Protein AF-A0A1Y4FPP7-F1 (afdb_monomer_lite)

Secondary structure (DSSP, 8-state):
----EEEEEEEEEES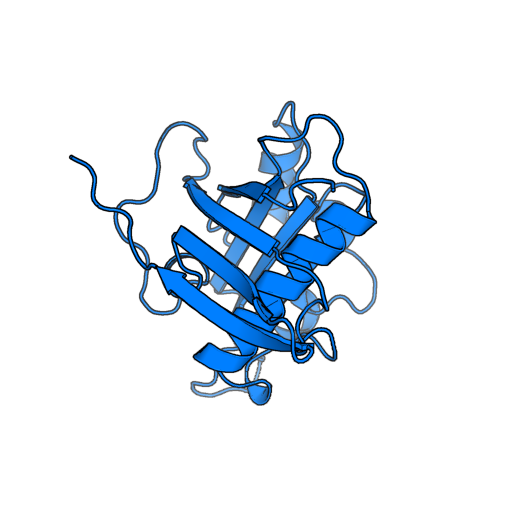SHHHHHHHHHH-SS---EEEEEEE-TT-SS-EEEEEEE-SS-HHHHHTSTT-THHHHGGGEEEEEEEEE-S-SS--HHHHHHHHHHHHHHHHHHH-GGGBS-SS--SPPSS-EEEEEEEE-TTSS-B-S---TTSHHHHS-SEEEEEE-TTS-EEEEEE-SPPP-

pLDDT: mean 92.67, std 7.17, range [46.66, 98.62]

Foldseek 3Di:
DDAQAFEKEKEDFDQDLVSVVVLQVPDPDAFFKKKWKWDFPPDPPQIAMEIDTDPHHVSVVCPDDPDCCVRGVVTTDGMMTIDRDVDPRDDPVSSLLVSLLLLLLCCVQPNPVRYPDPDSVDHDLAKHKYAYWADYSVNPDGDPDDPCRDSLQSQARMWIWDQDPVRDTDIDGDHDDDDD

Radius of gyration: 15.6 Å; chains: 1; bounding box: 44×32×44 Å

Structure (mmCIF, N/CA/C/O backbone):
data_AF-A0A1Y4FPP7-F1
#
_entry.id   AF-A0A1Y4FPP7-F1
#
loop_
_atom_site.group_PDB
_atom_site.id
_atom_site.type_symbol
_atom_site.label_atom_id
_atom_site.label_alt_id
_atom_site.label_comp_id
_atom_site.label_asym_id
_atom_site.label_entity_id
_atom_site.label_seq_id
_atom_site.pdbx_PDB_ins_code
_atom_site.Cartn_x
_atom_site.Cartn_y
_atom_site.Cartn_z
_atom_site.occupancy
_atom_site.B_iso_or_equiv
_atom_site.auth_seq_id
_atom_site.auth_comp_id
_atom_site.auth_asym_id
_atom_site.auth_atom_id
_atom_site.pdbx_PDB_model_num
ATOM 1 N N . MET A 1 1 ? -20.953 14.054 11.550 1.00 46.66 1 MET A N 1
ATOM 2 C CA . MET A 1 1 ? -19.837 13.135 11.839 1.00 46.66 1 MET A CA 1
ATOM 3 C C . MET A 1 1 ? -19.364 12.691 10.475 1.00 46.66 1 MET A C 1
ATOM 5 O O . MET A 1 1 ? -20.181 12.137 9.754 1.00 46.66 1 MET A O 1
ATOM 9 N N . ASP A 1 2 ? -18.162 13.080 10.058 1.00 57.47 2 ASP A N 1
ATOM 10 C CA . ASP A 1 2 ? -17.688 12.716 8.721 1.00 57.47 2 ASP A CA 1
ATOM 11 C C . ASP A 1 2 ? -17.511 11.196 8.665 1.00 57.47 2 ASP A C 1
ATOM 13 O O . ASP A 1 2 ? -16.891 10.598 9.546 1.00 57.47 2 ASP A O 1
ATOM 17 N N . GLU A 1 3 ? -18.113 10.558 7.666 1.00 70.88 3 GLU A N 1
ATOM 18 C CA . GLU A 1 3 ? -17.982 9.121 7.467 1.00 70.88 3 GLU A CA 1
ATOM 19 C C . GLU A 1 3 ? -16.577 8.823 6.924 1.00 70.88 3 GLU A C 1
ATOM 21 O O . GLU A 1 3 ? -16.249 9.131 5.778 1.00 70.88 3 GLU A O 1
ATOM 26 N N . ASN A 1 4 ? -15.723 8.224 7.758 1.00 92.44 4 ASN A N 1
ATOM 27 C CA . ASN A 1 4 ? -14.367 7.795 7.400 1.00 92.44 4 ASN A CA 1
ATOM 28 C C . ASN A 1 4 ? -14.400 6.497 6.571 1.00 92.44 4 ASN A C 1
ATOM 30 O O . ASN A 1 4 ? -13.882 5.461 6.993 1.00 92.44 4 ASN A O 1
ATOM 34 N N . VAL A 1 5 ? -15.050 6.546 5.409 1.00 96.25 5 VAL A N 1
ATOM 35 C CA . VAL A 1 5 ? -15.160 5.430 4.464 1.00 96.25 5 VAL A CA 1
ATOM 36 C C . VAL A 1 5 ? -14.307 5.735 3.238 1.00 96.25 5 VAL A C 1
ATOM 38 O O . VAL A 1 5 ? -14.510 6.739 2.554 1.00 96.25 5 VAL A O 1
ATOM 41 N N . PHE A 1 6 ? -13.352 4.861 2.932 1.00 97.62 6 PHE A N 1
ATOM 42 C CA . PHE A 1 6 ? -12.359 5.072 1.882 1.00 97.62 6 PHE A CA 1
ATOM 43 C C . PHE A 1 6 ? -12.339 3.900 0.906 1.00 97.62 6 PHE A C 1
ATOM 45 O O . PHE A 1 6 ? -12.106 2.764 1.301 1.00 97.62 6 PHE A O 1
ATOM 52 N N . LEU A 1 7 ? -12.530 4.184 -0.383 1.00 98.00 7 LEU A N 1
ATOM 53 C CA . LEU A 1 7 ? -12.344 3.221 -1.467 1.00 98.00 7 LEU A CA 1
ATOM 54 C C . LEU A 1 7 ? -10.961 3.419 -2.081 1.00 98.00 7 LEU A C 1
ATOM 56 O O . LEU A 1 7 ? -10.736 4.394 -2.808 1.00 98.00 7 LEU A O 1
ATOM 60 N N . VAL A 1 8 ? -10.045 2.497 -1.821 1.00 98.44 8 VAL A N 1
ATOM 61 C CA . VAL A 1 8 ? -8.677 2.531 -2.332 1.00 98.44 8 VAL A CA 1
ATOM 62 C C . VAL A 1 8 ? -8.556 1.613 -3.539 1.00 98.44 8 VAL A C 1
ATOM 64 O O . VAL A 1 8 ? -8.730 0.402 -3.431 1.00 98.44 8 VAL A O 1
ATOM 67 N N . LYS A 1 9 ? -8.215 2.186 -4.695 1.00 98.00 9 LYS A N 1
ATOM 68 C CA . LYS A 1 9 ? -7.824 1.412 -5.878 1.00 98.00 9 LYS A CA 1
ATOM 69 C C . LYS A 1 9 ? -6.310 1.282 -5.893 1.00 98.00 9 LYS A C 1
ATOM 71 O O . LYS A 1 9 ? -5.619 2.295 -6.027 1.00 98.00 9 LYS A O 1
ATOM 76 N N . TRP A 1 10 ? -5.828 0.058 -5.737 1.00 98.38 10 TRP A N 1
ATOM 77 C CA . TRP A 1 10 ? -4.424 -0.324 -5.798 1.00 98.38 10 TRP A CA 1
ATOM 78 C C . TRP A 1 10 ? -4.069 -0.809 -7.194 1.00 98.38 10 TRP A C 1
ATOM 80 O O . TRP A 1 10 ? -4.804 -1.605 -7.762 1.00 98.38 10 TRP A O 1
ATOM 90 N N . TYR A 1 11 ? -2.921 -0.390 -7.709 1.00 98.31 11 TYR A N 1
ATOM 91 C CA . TYR A 1 11 ? -2.387 -0.801 -9.004 1.00 98.31 11 TYR A CA 1
ATOM 92 C C . TYR A 1 11 ? -1.025 -1.453 -8.800 1.00 98.31 11 TYR A C 1
ATOM 94 O O . TYR A 1 11 ? -0.215 -0.963 -8.011 1.00 98.31 11 TYR A O 1
ATOM 102 N N . GLY A 1 12 ? -0.785 -2.567 -9.485 1.00 97.12 12 GLY A N 1
ATOM 103 C CA . GLY A 1 12 ? 0.473 -3.305 -9.420 1.00 97.12 12 GLY A CA 1
ATOM 104 C C . GLY A 1 12 ? 0.284 -4.808 -9.665 1.00 97.12 12 GLY A C 1
ATOM 105 O O . GLY A 1 12 ? -0.765 -5.224 -10.169 1.00 97.12 12 GLY A O 1
ATOM 106 N N . PRO A 1 13 ? 1.269 -5.642 -9.293 1.00 97.31 13 PRO A N 1
ATOM 107 C CA . PRO A 1 13 ? 2.570 -5.231 -8.771 1.00 97.31 13 PRO A CA 1
ATOM 108 C C . PRO A 1 13 ? 3.454 -4.622 -9.868 1.00 97.31 13 PRO A C 1
ATOM 110 O O . PRO A 1 13 ? 3.524 -5.165 -10.965 1.00 97.31 13 PRO A O 1
ATOM 113 N N . PHE A 1 14 ? 4.174 -3.550 -9.547 1.00 97.62 14 PHE A N 1
ATOM 114 C CA . PHE A 1 14 ? 5.348 -3.115 -10.306 1.00 97.62 14 PHE A CA 1
ATOM 115 C C . PHE A 1 14 ? 6.594 -3.785 -9.731 1.00 97.62 14 PHE A C 1
ATOM 117 O O . PHE A 1 14 ? 6.704 -3.990 -8.517 1.00 97.62 14 PHE A O 1
ATOM 124 N N . THR A 1 15 ? 7.544 -4.105 -10.598 1.00 94.50 15 THR A N 1
ATOM 125 C CA . THR A 1 15 ? 8.799 -4.777 -10.229 1.00 94.50 15 THR A CA 1
ATOM 126 C C . THR A 1 15 ? 9.934 -3.793 -9.964 1.00 94.50 15 THR A C 1
ATOM 128 O O . THR A 1 15 ? 10.894 -4.121 -9.268 1.00 94.50 15 THR A O 1
ATOM 131 N N . THR A 1 16 ? 9.824 -2.564 -10.477 1.00 95.69 16 THR A N 1
ATOM 132 C CA . THR A 1 16 ? 10.815 -1.500 -10.279 1.00 95.69 16 THR A CA 1
ATOM 133 C C . THR A 1 16 ? 10.145 -0.146 -10.051 1.00 95.69 16 THR A C 1
ATOM 135 O O . THR A 1 16 ? 9.038 0.104 -10.523 1.00 95.69 16 THR A O 1
ATOM 138 N N . SER A 1 17 ? 10.842 0.769 -9.371 1.00 95.62 17 SER A N 1
ATOM 139 C CA . SER A 1 17 ? 10.381 2.159 -9.228 1.00 95.62 17 SER A CA 1
ATOM 140 C C . SER A 1 17 ? 10.327 2.910 -10.559 1.00 95.62 17 SER A C 1
ATOM 142 O O . SER A 1 17 ? 9.604 3.888 -10.676 1.00 95.62 17 SER A O 1
ATOM 144 N N . GLU A 1 18 ? 11.094 2.480 -11.565 1.00 96.81 18 GLU A N 1
ATOM 145 C CA . GLU A 1 18 ? 11.061 3.100 -12.891 1.00 96.81 18 GLU A CA 1
ATOM 146 C C . GLU A 1 18 ? 9.791 2.719 -13.658 1.00 96.81 18 GLU A C 1
ATOM 148 O O . GLU A 1 18 ? 9.166 3.580 -14.272 1.00 96.81 18 GLU A O 1
ATOM 153 N N . GLU A 1 19 ? 9.372 1.456 -13.567 1.00 97.50 19 GLU A N 1
ATOM 154 C CA . GLU A 1 19 ? 8.106 0.973 -14.127 1.00 97.50 19 GLU A CA 1
ATOM 155 C C . GLU A 1 19 ? 6.912 1.719 -13.511 1.00 97.50 19 GLU A C 1
ATOM 157 O O . GLU A 1 19 ? 6.075 2.261 -14.232 1.00 97.50 19 GLU A O 1
ATOM 162 N N . GLU A 1 20 ? 6.891 1.833 -12.179 1.00 97.69 20 GLU A N 1
ATOM 163 C CA . GLU A 1 20 ? 5.881 2.607 -11.449 1.00 97.69 20 GLU A CA 1
ATOM 164 C C . GLU A 1 20 ? 5.895 4.090 -11.849 1.00 97.69 20 GLU A C 1
ATOM 166 O O . GLU A 1 20 ? 4.839 4.663 -12.116 1.00 97.69 20 GLU A O 1
ATOM 171 N N . ARG A 1 21 ? 7.078 4.705 -11.982 1.00 97.94 21 ARG A N 1
ATOM 172 C CA . ARG A 1 21 ? 7.226 6.104 -12.407 1.00 97.94 21 ARG A CA 1
ATOM 173 C C . ARG A 1 21 ? 6.638 6.366 -13.787 1.00 97.94 21 ARG A C 1
ATOM 175 O O . ARG A 1 21 ? 5.998 7.402 -13.980 1.00 97.94 21 ARG A O 1
ATOM 182 N N . LEU A 1 22 ? 6.941 5.508 -14.760 1.00 98.00 22 LEU A N 1
ATOM 183 C CA . LEU A 1 22 ? 6.436 5.650 -16.125 1.00 98.00 22 LEU A CA 1
ATOM 184 C C . LEU A 1 22 ? 4.914 5.524 -16.127 1.00 98.00 22 LEU A C 1
ATOM 186 O O . LEU A 1 22 ? 4.240 6.410 -16.646 1.00 98.00 22 LEU A O 1
ATOM 190 N N . TRP A 1 23 ? 4.390 4.512 -15.436 1.00 97.94 23 TRP A N 1
ATOM 191 C CA . TRP A 1 23 ? 2.956 4.291 -15.317 1.00 97.94 23 TRP A CA 1
ATOM 192 C C . TRP A 1 23 ? 2.228 5.451 -14.622 1.00 97.94 23 TRP A C 1
ATOM 194 O O . TRP A 1 23 ? 1.255 5.963 -15.170 1.00 97.94 23 TRP A O 1
ATOM 204 N N . GLU A 1 24 ? 2.696 5.923 -13.455 1.00 97.38 24 GLU A N 1
ATOM 205 C CA . GLU A 1 24 ? 2.015 6.984 -12.689 1.00 97.38 24 GLU A CA 1
ATOM 206 C C . GLU A 1 24 ? 1.968 8.306 -13.477 1.00 97.38 24 GLU A C 1
ATOM 208 O O . GLU A 1 24 ? 1.021 9.080 -13.344 1.00 97.38 24 GLU A O 1
ATOM 213 N N . LYS A 1 25 ? 2.966 8.571 -14.330 1.00 96.69 25 LYS A N 1
ATOM 214 C CA . LYS A 1 25 ? 3.005 9.765 -15.192 1.00 96.69 25 LYS A CA 1
ATOM 215 C C . LYS A 1 25 ? 1.963 9.763 -16.306 1.00 96.69 25 LYS A C 1
ATOM 217 O O . LYS A 1 25 ? 1.595 10.844 -16.761 1.00 96.69 25 LYS A O 1
ATOM 222 N N . GLU A 1 26 ? 1.526 8.591 -16.747 1.00 96.62 26 GLU A N 1
ATOM 223 C CA . GLU A 1 26 ? 0.499 8.441 -17.782 1.00 96.62 26 GLU A CA 1
ATOM 224 C C . GLU A 1 26 ? -0.919 8.570 -17.208 1.00 96.62 26 GLU A C 1
ATOM 226 O O . GLU A 1 26 ? -1.879 8.765 -17.953 1.00 96.62 26 GLU A O 1
ATOM 231 N N . GLN A 1 27 ? -1.065 8.513 -15.881 1.00 95.38 27 GLN A N 1
ATOM 232 C CA . GLN A 1 27 ? -2.371 8.560 -15.240 1.00 95.38 27 GLN A CA 1
ATOM 233 C C . GLN A 1 27 ? -2.910 9.988 -15.127 1.00 95.38 27 GLN A C 1
ATOM 235 O O . GLN A 1 27 ? -2.223 10.927 -14.726 1.00 95.38 27 GLN A O 1
ATOM 240 N N . SER A 1 28 ? -4.213 10.140 -15.366 1.00 93.44 28 SER A N 1
ATOM 241 C CA . SER A 1 28 ? -4.944 11.394 -15.128 1.00 93.44 28 SER A CA 1
ATOM 242 C C . SER A 1 28 ? -5.321 11.607 -13.655 1.00 93.44 28 SER A C 1
ATOM 244 O O . SER A 1 28 ? -6.062 12.532 -13.318 1.00 93.44 28 SER A O 1
ATOM 246 N N . PHE A 1 29 ? -4.878 10.715 -12.772 1.00 93.31 29 PHE A N 1
ATOM 247 C CA . PHE A 1 29 ? -5.165 10.719 -11.346 1.00 93.31 29 PHE A CA 1
ATOM 248 C C . PHE A 1 29 ? -3.873 10.588 -10.549 1.00 93.31 29 PHE A C 1
ATOM 250 O O . PHE A 1 29 ? -2.827 10.211 -11.064 1.00 93.31 29 PHE A O 1
ATOM 257 N N . LYS A 1 30 ? -3.960 10.891 -9.257 1.00 93.19 30 LYS A N 1
ATOM 258 C CA . LYS A 1 30 ? -2.818 10.861 -8.352 1.00 93.19 30 LYS A CA 1
ATOM 259 C C . LYS A 1 30 ? -2.925 9.690 -7.390 1.00 93.19 30 LYS A C 1
ATOM 261 O O . LYS A 1 30 ? -3.971 9.509 -6.765 1.00 93.19 30 LYS A O 1
ATOM 266 N N . CYS A 1 31 ? -1.829 8.960 -7.231 1.00 97.50 31 CYS A N 1
ATOM 267 C CA . CYS A 1 31 ? -1.681 7.997 -6.152 1.00 97.50 31 CYS A CA 1
ATOM 268 C C . CYS A 1 31 ? -1.131 8.697 -4.905 1.00 97.50 31 CYS A C 1
ATOM 270 O O . CYS A 1 31 ? -0.332 9.632 -4.984 1.00 97.50 31 CYS A O 1
ATOM 272 N N . SER A 1 32 ? -1.601 8.266 -3.744 1.00 97.62 32 SER A N 1
ATOM 273 C CA . SER A 1 32 ? -1.263 8.857 -2.444 1.00 97.62 32 SER A CA 1
ATOM 274 C C . SER A 1 32 ? -0.851 7.818 -1.409 1.00 97.62 32 SER A C 1
ATOM 276 O O . SER A 1 32 ? -0.463 8.182 -0.305 1.00 97.62 32 SER A O 1
ATOM 278 N N . LEU A 1 33 ? -0.925 6.538 -1.765 1.00 98.50 33 LEU A N 1
ATOM 279 C CA . LEU A 1 33 ? -0.551 5.402 -0.936 1.00 98.50 33 LEU A CA 1
ATOM 280 C C . LEU A 1 33 ? 0.359 4.480 -1.744 1.00 98.50 33 LEU A C 1
ATOM 282 O O . LEU A 1 33 ? 0.282 4.457 -2.974 1.00 98.50 33 LEU A O 1
ATOM 286 N N . TYR A 1 34 ? 1.202 3.711 -1.071 1.00 98.62 34 TYR A N 1
ATOM 287 C CA . TYR A 1 34 ? 1.981 2.655 -1.705 1.00 98.62 34 TYR A CA 1
ATOM 288 C C . TYR A 1 34 ? 2.299 1.533 -0.726 1.00 98.62 34 TYR A C 1
ATOM 290 O O . TYR A 1 34 ? 2.467 1.763 0.470 1.00 98.62 34 TYR A O 1
ATOM 298 N N . LEU A 1 35 ? 2.396 0.321 -1.262 1.00 98.56 35 LEU A N 1
ATOM 299 C CA . LEU A 1 35 ? 2.838 -0.866 -0.547 1.00 98.56 35 LEU A CA 1
ATOM 300 C C . LEU A 1 35 ? 4.123 -1.369 -1.187 1.00 98.56 35 LEU A C 1
ATOM 302 O O . LEU A 1 35 ? 4.202 -1.482 -2.410 1.00 98.56 35 LEU A O 1
ATOM 306 N N . LEU A 1 36 ? 5.112 -1.695 -0.366 1.00 98.38 36 LEU A N 1
ATOM 307 C CA . LEU A 1 36 ? 6.340 -2.347 -0.795 1.00 98.38 36 LEU A CA 1
ATOM 308 C C . LEU A 1 36 ? 6.433 -3.723 -0.157 1.00 98.38 36 LEU A C 1
ATOM 310 O O . LEU A 1 36 ? 6.068 -3.905 1.003 1.00 98.38 36 LEU A O 1
ATOM 314 N N . HIS A 1 37 ? 6.990 -4.668 -0.900 1.00 97.75 37 HIS A N 1
ATOM 315 C CA . HIS A 1 37 ? 7.310 -5.998 -0.405 1.00 97.75 37 HIS A CA 1
ATOM 316 C C . HIS A 1 37 ? 8.609 -6.489 -1.020 1.00 97.75 37 HIS A C 1
ATOM 318 O O . HIS A 1 37 ? 8.859 -6.329 -2.217 1.00 97.75 37 HIS A O 1
ATOM 324 N N . GLY A 1 38 ? 9.441 -7.107 -0.195 1.00 97.31 38 GLY A N 1
ATOM 325 C CA . GLY A 1 38 ? 10.704 -7.676 -0.630 1.00 97.31 38 GLY A CA 1
ATOM 326 C C . GLY A 1 38 ? 11.436 -8.357 0.510 1.00 97.31 38 GLY A C 1
ATOM 327 O O . GLY A 1 38 ? 10.841 -8.796 1.495 1.00 97.31 38 GLY A O 1
ATOM 328 N N . LYS A 1 39 ? 12.757 -8.446 0.378 1.00 97.12 39 LYS A N 1
ATOM 329 C CA . LYS A 1 39 ? 13.644 -9.004 1.402 1.00 97.12 39 LYS A CA 1
ATOM 330 C C . LYS A 1 39 ? 14.78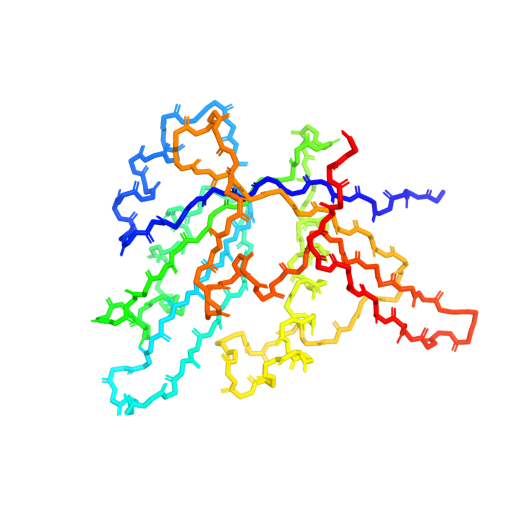8 -8.047 1.675 1.00 97.12 39 LYS A C 1
ATOM 332 O O . LYS A 1 39 ? 15.311 -7.411 0.764 1.00 97.12 39 LYS A O 1
ATOM 337 N N . LEU A 1 40 ? 15.248 -8.016 2.921 1.00 94.81 40 LEU A N 1
ATOM 338 C CA . LEU A 1 40 ? 16.524 -7.375 3.222 1.00 94.81 40 LEU A CA 1
ATOM 339 C C . LEU A 1 40 ? 17.652 -8.115 2.489 1.00 94.81 40 LEU A C 1
ATOM 341 O O . LEU A 1 40 ? 17.604 -9.342 2.325 1.00 94.81 40 LEU A O 1
ATOM 345 N N . LYS A 1 41 ? 18.688 -7.374 2.079 1.00 87.94 41 LYS A N 1
ATOM 346 C CA . LYS A 1 41 ? 19.828 -7.881 1.293 1.00 87.94 41 LYS A CA 1
ATOM 347 C C . LYS A 1 41 ? 20.374 -9.224 1.794 1.00 87.94 41 LYS A C 1
ATOM 349 O O . LYS A 1 41 ? 20.561 -10.142 1.005 1.00 87.94 41 LYS A O 1
ATOM 354 N N . TYR A 1 42 ? 20.545 -9.362 3.108 1.00 89.00 42 TYR A N 1
ATOM 355 C CA . TYR A 1 42 ? 21.156 -10.542 3.733 1.00 89.00 42 TYR A CA 1
ATOM 356 C C . TYR A 1 42 ? 20.157 -11.524 4.369 1.00 89.00 42 TYR A C 1
ATOM 358 O O . TYR A 1 42 ? 20.564 -12.514 4.976 1.00 89.00 42 TYR A O 1
ATOM 366 N N . ALA A 1 43 ? 18.847 -11.285 4.259 1.00 90.25 43 ALA A N 1
ATOM 367 C CA . ALA A 1 43 ? 17.850 -12.181 4.842 1.00 90.25 43 ALA A CA 1
ATOM 368 C C . ALA A 1 43 ? 17.780 -13.509 4.068 1.00 90.25 43 ALA A C 1
ATOM 370 O O . ALA A 1 43 ? 17.675 -13.511 2.847 1.00 90.25 43 ALA A O 1
ATOM 371 N N . LYS A 1 44 ? 17.767 -14.666 4.735 1.00 88.00 44 LYS A N 1
ATOM 372 C CA . LYS A 1 44 ? 17.580 -15.945 4.019 1.00 88.00 44 LYS A CA 1
ATOM 373 C C . LYS A 1 44 ? 16.159 -16.052 3.455 1.00 88.00 44 LYS A C 1
ATOM 375 O O . LYS A 1 44 ? 15.958 -16.047 2.241 1.00 88.00 44 LYS A O 1
ATOM 380 N N . SER A 1 45 ? 15.177 -16.075 4.350 1.00 89.12 45 SER A N 1
ATOM 381 C CA . SER A 1 45 ? 13.757 -16.230 4.020 1.00 89.12 45 SER A CA 1
ATOM 382 C C . SER A 1 45 ? 12.892 -15.044 4.438 1.00 89.12 45 SER A C 1
ATOM 384 O O . SER A 1 45 ? 11.848 -14.858 3.824 1.00 89.12 45 SER A O 1
ATOM 386 N N . ARG A 1 46 ? 13.317 -14.246 5.433 1.00 93.56 46 ARG A N 1
ATOM 387 C CA . ARG A 1 46 ? 12.496 -13.172 6.010 1.00 93.56 46 ARG A CA 1
ATOM 388 C C . ARG A 1 46 ? 12.095 -12.146 4.954 1.00 93.56 46 ARG A C 1
ATOM 390 O O . ARG A 1 46 ? 12.959 -11.499 4.357 1.00 93.56 46 ARG A O 1
ATOM 397 N N . GLU A 1 47 ? 10.791 -12.009 4.775 1.00 96.38 47 GLU A N 1
ATOM 398 C CA . GLU A 1 47 ? 10.169 -10.984 3.948 1.00 96.38 47 GLU A CA 1
ATOM 399 C C . GLU A 1 47 ? 9.796 -9.788 4.807 1.00 96.38 47 GLU A C 1
ATOM 401 O O . GLU A 1 47 ? 9.544 -9.926 6.003 1.00 96.38 47 GLU A O 1
ATOM 406 N N . VAL A 1 48 ? 9.820 -8.615 4.193 1.00 97.56 48 VAL A N 1
ATOM 407 C CA . VAL A 1 48 ? 9.478 -7.362 4.850 1.00 97.56 48 VAL A CA 1
ATOM 408 C C . VAL A 1 48 ? 8.524 -6.564 3.978 1.00 97.56 48 VAL A C 1
ATOM 410 O O . VAL A 1 48 ? 8.570 -6.649 2.744 1.00 97.56 48 VAL A O 1
ATOM 413 N N . TYR A 1 49 ? 7.676 -5.791 4.642 1.00 98.25 49 TYR A N 1
ATOM 414 C CA . TYR A 1 49 ? 6.593 -5.039 4.030 1.00 98.25 49 TYR A CA 1
ATOM 415 C C . TYR A 1 49 ? 6.643 -3.586 4.484 1.00 98.25 49 TYR A C 1
ATOM 417 O O . TYR A 1 49 ? 7.159 -3.271 5.553 1.00 98.25 49 TYR A O 1
ATOM 425 N N . TYR A 1 50 ? 6.113 -2.687 3.669 1.00 98.00 50 TYR A N 1
ATOM 426 C CA . TYR A 1 50 ? 6.001 -1.278 4.016 1.00 98.00 50 TYR A CA 1
ATOM 427 C C . TYR A 1 50 ? 4.714 -0.719 3.441 1.00 98.00 50 TYR A C 1
ATOM 429 O O . TYR A 1 50 ? 4.445 -0.934 2.262 1.00 98.00 50 TYR A O 1
ATOM 437 N N . CYS A 1 51 ? 3.955 0.013 4.243 1.00 98.12 51 CYS A N 1
ATOM 438 C CA . CYS A 1 51 ? 2.851 0.836 3.770 1.00 98.12 51 CYS A CA 1
ATOM 439 C C . CYS A 1 51 ? 3.244 2.296 3.969 1.00 98.12 51 CYS A C 1
ATOM 441 O O . CYS A 1 51 ? 3.720 2.680 5.033 1.00 98.12 51 CYS A O 1
ATOM 443 N N . GLY A 1 52 ? 3.106 3.108 2.932 1.00 97.19 52 GLY A N 1
ATOM 444 C CA . GLY A 1 52 ? 3.490 4.504 2.994 1.00 97.19 52 GLY A CA 1
ATOM 445 C C . GLY A 1 52 ? 2.473 5.408 2.335 1.00 97.19 52 GLY A C 1
ATOM 446 O O . GLY A 1 52 ? 1.701 5.003 1.466 1.00 97.19 52 GLY A O 1
ATOM 447 N N . GLU A 1 53 ? 2.517 6.673 2.735 1.00 96.69 53 GLU A N 1
ATOM 448 C CA . GLU A 1 53 ? 1.722 7.737 2.143 1.00 96.69 53 GLU A CA 1
ATOM 449 C C . GLU A 1 53 ? 2.573 8.748 1.371 1.00 96.69 53 GLU A C 1
ATOM 451 O O . GLU A 1 53 ? 3.787 8.890 1.571 1.00 96.69 53 GLU A O 1
ATOM 456 N N . SER A 1 54 ? 1.912 9.495 0.490 1.00 95.81 54 SER A N 1
ATOM 457 C CA . SER A 1 54 ? 2.498 10.621 -0.216 1.00 95.81 54 SER A CA 1
ATOM 458 C C . SER A 1 54 ? 1.457 11.700 -0.513 1.00 95.81 54 SER A C 1
ATOM 460 O O . SER A 1 54 ? 0.405 11.455 -1.097 1.00 95.81 54 SER A O 1
ATOM 462 N N . THR A 1 55 ? 1.795 12.949 -0.188 1.00 93.25 55 THR A N 1
ATOM 463 C CA . THR A 1 55 ? 1.054 14.142 -0.633 1.00 93.25 55 THR A CA 1
ATOM 464 C C . THR A 1 55 ? 1.533 14.658 -1.991 1.00 93.25 55 THR A C 1
ATOM 466 O O . THR A 1 55 ? 1.027 15.661 -2.489 1.00 93.25 55 THR A O 1
ATOM 469 N N . ARG A 1 56 ? 2.483 13.975 -2.632 1.00 93.56 56 ARG A N 1
ATOM 470 C CA . ARG A 1 56 ? 2.981 14.197 -4.002 1.00 93.56 56 ARG A CA 1
ATOM 471 C C . ARG A 1 56 ? 2.890 12.884 -4.791 1.00 93.56 56 ARG A C 1
ATOM 473 O O . ARG A 1 56 ? 2.368 11.917 -4.257 1.00 93.56 56 ARG A O 1
ATOM 480 N N . ASN A 1 57 ? 3.359 12.837 -6.036 1.00 94.94 57 ASN A N 1
ATOM 481 C CA . ASN A 1 57 ? 3.443 11.558 -6.756 1.00 94.94 57 ASN A CA 1
ATOM 482 C C . ASN A 1 57 ? 4.263 10.530 -5.968 1.00 94.94 57 ASN A C 1
ATOM 484 O O . ASN A 1 57 ? 5.262 10.902 -5.335 1.00 94.94 57 ASN A O 1
ATOM 488 N N . VAL A 1 58 ? 3.843 9.269 -6.010 1.00 97.44 58 VAL A N 1
ATOM 489 C CA . VAL A 1 58 ? 4.492 8.173 -5.284 1.00 97.44 58 VAL A CA 1
ATOM 490 C C . VAL A 1 58 ? 5.918 7.989 -5.781 1.00 97.44 58 VAL A C 1
ATOM 492 O O . VAL A 1 58 ? 6.830 8.009 -4.952 1.00 97.44 58 VAL A O 1
ATOM 495 N N . TYR A 1 59 ? 6.152 7.978 -7.096 1.00 95.81 59 TYR A N 1
ATOM 496 C CA . TYR A 1 59 ? 7.511 7.832 -7.632 1.00 95.81 59 TYR A CA 1
ATOM 497 C C . TYR A 1 59 ? 8.490 8.880 -7.086 1.00 95.81 59 TYR A C 1
ATOM 499 O O . TYR A 1 59 ? 9.663 8.596 -6.855 1.00 95.81 59 TYR A O 1
ATOM 507 N N . LYS A 1 60 ? 8.023 10.114 -6.825 1.00 96.38 60 LYS A N 1
ATOM 508 C CA . LYS A 1 60 ? 8.867 11.160 -6.224 1.00 96.38 60 LYS A CA 1
ATOM 509 C C . LYS A 1 60 ? 9.210 10.816 -4.780 1.00 96.38 60 LYS A C 1
ATOM 511 O O . LYS A 1 60 ? 10.345 11.044 -4.371 1.00 96.38 60 LYS A O 1
ATOM 516 N N . ARG A 1 61 ? 8.236 10.295 -4.022 1.00 96.81 61 ARG A N 1
ATOM 517 C CA . ARG A 1 61 ? 8.402 9.852 -2.630 1.00 96.81 61 ARG A CA 1
ATOM 518 C C . ARG A 1 61 ? 9.393 8.702 -2.513 1.00 96.81 61 ARG A C 1
ATOM 520 O O . ARG A 1 61 ? 10.256 8.761 -1.643 1.00 96.81 61 ARG A O 1
ATOM 527 N N . LEU A 1 62 ? 9.337 7.737 -3.426 1.00 96.25 62 LEU A N 1
ATOM 528 C CA . LEU A 1 62 ? 1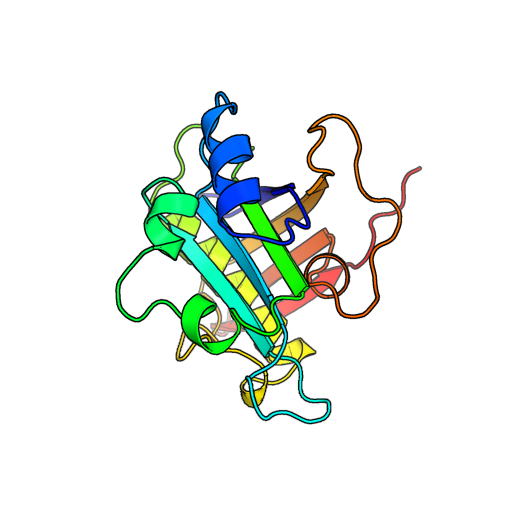0.269 6.607 -3.451 1.00 96.25 62 LEU A CA 1
ATOM 529 C C . LEU A 1 62 ? 11.733 7.039 -3.655 1.00 96.25 62 LEU A C 1
ATOM 531 O O . LEU A 1 62 ? 12.638 6.342 -3.203 1.00 96.25 62 LEU A O 1
ATOM 535 N N . CYS A 1 63 ? 11.977 8.195 -4.283 1.00 95.44 63 CYS A N 1
ATOM 536 C CA . CYS A 1 63 ? 13.318 8.757 -4.471 1.00 95.44 63 CYS A CA 1
ATOM 537 C C . CYS A 1 63 ? 13.860 9.541 -3.262 1.00 95.44 63 CYS A C 1
ATOM 539 O O . CYS A 1 63 ? 14.980 10.052 -3.336 1.00 95.44 63 CYS A O 1
ATOM 541 N N . ASP A 1 64 ? 13.101 9.686 -2.171 1.00 96.12 64 ASP A N 1
ATOM 542 C CA . ASP A 1 64 ? 13.589 10.424 -1.006 1.00 96.12 64 ASP A CA 1
ATOM 543 C C . ASP A 1 64 ? 14.814 9.767 -0.376 1.00 96.12 64 ASP A C 1
ATOM 545 O O . ASP A 1 64 ? 14.917 8.546 -0.229 1.00 96.12 64 ASP A O 1
ATOM 549 N N . LYS A 1 65 ? 15.752 10.609 0.063 1.00 94.12 65 LYS A N 1
ATOM 550 C CA . LYS A 1 65 ? 16.915 10.149 0.817 1.00 94.12 65 LYS A CA 1
ATOM 551 C C . LYS A 1 65 ? 16.445 9.452 2.097 1.00 94.12 65 LYS A C 1
ATOM 553 O O . LYS A 1 65 ? 15.711 10.038 2.885 1.00 94.12 65 LYS A O 1
ATOM 558 N N . GLY A 1 66 ? 16.918 8.224 2.310 1.00 91.12 66 GLY A N 1
ATOM 559 C CA . GLY A 1 66 ? 16.565 7.420 3.484 1.00 91.12 66 GLY A CA 1
ATOM 560 C C . GLY A 1 66 ? 15.217 6.704 3.381 1.00 91.12 66 GLY A C 1
ATOM 561 O O . GLY A 1 66 ? 14.742 6.184 4.381 1.00 91.12 66 GLY A O 1
ATOM 562 N N . HIS A 1 67 ? 14.592 6.667 2.203 1.00 95.25 67 HIS A N 1
ATOM 563 C CA . HIS A 1 67 ? 13.355 5.920 2.006 1.00 95.25 67 HIS A CA 1
ATOM 564 C C . HIS A 1 67 ? 13.570 4.399 2.151 1.00 95.25 67 HIS A C 1
ATOM 566 O O . HIS A 1 67 ? 14.521 3.850 1.589 1.00 95.25 67 HIS A O 1
ATOM 572 N N . HIS A 1 68 ? 12.643 3.704 2.822 1.00 93.19 68 HIS A N 1
ATOM 573 C CA . HIS A 1 68 ? 12.733 2.266 3.134 1.00 93.19 68 HIS A CA 1
ATOM 574 C C . HIS A 1 68 ? 12.856 1.351 1.906 1.00 93.19 68 HIS A C 1
ATOM 576 O O . HIS A 1 68 ? 13.409 0.257 1.991 1.00 93.19 68 HIS A O 1
ATOM 582 N N . ILE A 1 69 ? 12.426 1.808 0.724 1.00 94.62 69 ILE A N 1
ATOM 583 C CA . ILE A 1 69 ? 12.658 1.072 -0.531 1.00 94.62 69 ILE A CA 1
ATOM 584 C C . ILE A 1 69 ? 14.148 0.771 -0.762 1.00 94.62 69 ILE A C 1
ATOM 586 O O . ILE A 1 69 ? 14.487 -0.269 -1.321 1.00 94.62 69 ILE A O 1
ATOM 590 N N . ALA A 1 70 ? 15.053 1.636 -0.287 1.00 93.88 70 ALA A N 1
ATOM 591 C CA . ALA A 1 70 ? 16.492 1.437 -0.413 1.00 93.88 70 ALA A CA 1
ATOM 592 C C . ALA A 1 70 ? 16.999 0.208 0.362 1.00 93.88 70 ALA A C 1
ATOM 594 O O . ALA A 1 70 ? 18.001 -0.382 -0.042 1.00 93.88 70 ALA A O 1
ATOM 595 N N . GLU A 1 71 ? 16.307 -0.196 1.431 1.00 93.88 71 GLU A N 1
ATOM 596 C CA . GLU A 1 71 ? 16.658 -1.360 2.256 1.00 93.88 71 GLU A CA 1
ATOM 597 C C . GLU A 1 71 ? 16.360 -2.690 1.556 1.00 93.88 71 GLU A C 1
ATOM 599 O O . GLU A 1 71 ? 17.016 -3.701 1.818 1.00 93.88 71 GLU A O 1
ATOM 604 N N . ILE A 1 72 ? 15.392 -2.677 0.637 1.00 95.31 72 ILE A N 1
ATOM 605 C CA . ILE A 1 72 ? 14.918 -3.863 -0.084 1.00 95.31 72 ILE A CA 1
ATOM 606 C C . ILE A 1 72 ? 15.189 -3.810 -1.586 1.00 95.31 72 ILE A C 1
ATOM 608 O O . ILE A 1 72 ? 14.882 -4.770 -2.277 1.00 95.31 72 ILE A O 1
ATOM 612 N N . LYS A 1 73 ? 15.788 -2.733 -2.110 1.00 93.25 73 LYS A N 1
ATOM 613 C CA . LYS A 1 73 ? 15.946 -2.489 -3.558 1.00 93.25 73 LYS A CA 1
ATOM 614 C C . LYS A 1 73 ? 16.570 -3.648 -4.346 1.00 93.25 73 LYS A C 1
ATOM 616 O O . LYS A 1 73 ? 16.203 -3.871 -5.489 1.00 93.25 73 LYS A O 1
ATOM 621 N N . GLU A 1 74 ? 17.516 -4.378 -3.750 1.00 92.75 74 GLU A N 1
ATOM 622 C CA . GLU A 1 74 ? 18.224 -5.486 -4.414 1.00 92.75 74 GLU A CA 1
ATOM 623 C C . GLU A 1 74 ? 17.374 -6.762 -4.492 1.00 92.75 74 GLU A C 1
ATOM 625 O O . GLU A 1 74 ? 17.694 -7.684 -5.238 1.00 92.75 74 GLU A O 1
ATOM 630 N N . ARG A 1 75 ? 16.314 -6.840 -3.683 1.00 94.81 75 ARG A N 1
ATOM 631 C CA . ARG A 1 75 ? 15.420 -7.995 -3.549 1.00 94.81 75 ARG A CA 1
ATOM 632 C C . ARG A 1 75 ? 13.978 -7.520 -3.376 1.00 94.81 75 ARG A C 1
ATOM 634 O O . ARG A 1 75 ? 13.245 -8.010 -2.513 1.00 94.81 75 ARG A O 1
ATOM 641 N N . LEU A 1 76 ? 13.623 -6.510 -4.165 1.00 96.12 76 LEU A N 1
ATOM 642 C CA . LEU A 1 76 ? 12.286 -5.953 -4.250 1.00 96.12 76 LEU A CA 1
ATOM 643 C C . LEU A 1 76 ? 11.426 -6.947 -5.027 1.00 96.12 76 LEU A C 1
ATOM 645 O O . LEU A 1 76 ? 11.789 -7.343 -6.131 1.00 96.12 76 LEU A O 1
ATOM 649 N N . ASN A 1 77 ? 10.305 -7.355 -4.441 1.00 95.62 77 ASN A N 1
ATOM 650 C CA . ASN A 1 77 ? 9.378 -8.286 -5.075 1.00 95.62 77 ASN A CA 1
ATOM 651 C C . ASN A 1 77 ? 8.209 -7.546 -5.719 1.00 95.62 77 ASN A C 1
ATOM 653 O O . ASN A 1 77 ? 7.801 -7.889 -6.824 1.00 95.62 77 ASN A O 1
ATOM 657 N N . SER A 1 78 ? 7.638 -6.564 -5.018 1.00 97.00 78 SER A N 1
ATOM 658 C CA . SER A 1 78 ? 6.503 -5.812 -5.544 1.00 97.00 78 SER A CA 1
ATOM 659 C C . SER A 1 78 ? 6.381 -4.409 -4.964 1.00 97.00 78 SER A C 1
ATOM 661 O O . SER A 1 78 ? 6.672 -4.164 -3.790 1.00 97.00 78 SER A O 1
ATOM 663 N N . ILE A 1 79 ? 5.907 -3.504 -5.815 1.00 98.44 79 ILE A N 1
ATOM 664 C CA . ILE A 1 79 ? 5.372 -2.190 -5.468 1.00 98.44 79 ILE A CA 1
ATOM 665 C C . ILE A 1 79 ? 3.898 -2.186 -5.874 1.00 98.44 79 ILE A C 1
ATOM 667 O O . ILE A 1 79 ? 3.567 -2.563 -6.996 1.00 98.44 79 ILE A O 1
ATOM 671 N N . TYR A 1 80 ? 3.020 -1.722 -4.996 1.00 98.62 80 TYR A N 1
ATOM 672 C CA . TYR A 1 80 ? 1.663 -1.323 -5.360 1.00 98.62 80 TYR A CA 1
ATOM 673 C C . TYR A 1 80 ? 1.493 0.156 -5.063 1.00 98.62 80 TYR A C 1
ATOM 675 O O . TYR A 1 80 ? 2.002 0.630 -4.051 1.00 98.62 80 TYR A O 1
ATOM 683 N N . VAL A 1 81 ? 0.750 0.873 -5.899 1.00 98.62 81 VAL A N 1
ATOM 684 C CA . VAL A 1 81 ? 0.393 2.277 -5.654 1.00 98.62 81 VAL A CA 1
ATOM 685 C C . VAL A 1 81 ? -1.117 2.421 -5.572 1.00 98.62 81 VAL A C 1
ATOM 687 O O . VAL A 1 81 ? -1.850 1.803 -6.338 1.00 98.62 81 VAL A O 1
ATOM 690 N N . GLY A 1 82 ? -1.588 3.190 -4.600 1.00 98.38 82 GLY A N 1
ATOM 691 C CA . GLY A 1 82 ? -2.995 3.310 -4.251 1.00 98.38 82 GLY A CA 1
ATOM 692 C C . GLY A 1 82 ? -3.506 4.735 -4.406 1.00 98.38 82 GLY A C 1
ATOM 693 O O . GLY A 1 82 ? -2.859 5.693 -3.966 1.00 98.38 82 GLY A O 1
ATOM 694 N N . ARG A 1 83 ? -4.706 4.883 -4.973 1.00 97.38 83 ARG A N 1
ATOM 695 C CA . ARG A 1 83 ? -5.480 6.134 -4.930 1.00 97.38 83 ARG A CA 1
ATOM 696 C C . ARG A 1 83 ? -6.740 5.959 -4.096 1.00 97.38 83 ARG A C 1
ATOM 698 O O . ARG A 1 83 ? -7.446 4.962 -4.239 1.00 97.38 83 ARG A O 1
ATOM 705 N N . ILE A 1 84 ? -7.079 6.970 -3.303 1.00 97.81 84 ILE A N 1
ATOM 706 C CA . ILE A 1 84 ? -8.417 7.087 -2.714 1.00 97.81 84 ILE A CA 1
ATOM 707 C C . ILE A 1 84 ? -9.349 7.583 -3.823 1.00 97.81 84 ILE A C 1
ATOM 709 O O . ILE A 1 84 ? -9.134 8.648 -4.395 1.00 97.81 84 ILE A O 1
ATOM 713 N N . SER A 1 85 ? -10.336 6.773 -4.191 1.00 96.69 85 SER A N 1
ATOM 714 C CA . SER A 1 85 ? -11.112 6.944 -5.425 1.00 96.69 85 SER A CA 1
ATOM 715 C C . SER A 1 85 ? -12.512 7.516 -5.217 1.00 96.69 85 SER A C 1
ATOM 717 O O . SER A 1 85 ? -13.049 8.113 -6.147 1.00 96.69 85 SER A O 1
ATOM 719 N N . ASN A 1 86 ? -13.069 7.392 -4.011 1.00 96.56 86 ASN A N 1
ATOM 720 C CA . ASN A 1 86 ? -14.363 7.963 -3.633 1.00 96.56 86 ASN A CA 1
ATOM 721 C C . ASN A 1 86 ? -14.268 9.417 -3.130 1.00 96.56 86 ASN A C 1
ATOM 723 O O . ASN A 1 86 ? -15.290 10.025 -2.829 1.00 96.56 86 ASN A O 1
ATOM 727 N N . ILE A 1 87 ? -13.062 9.990 -3.051 1.00 94.31 87 ILE A N 1
ATOM 728 C CA . ILE A 1 87 ? -12.825 11.373 -2.622 1.00 94.31 87 ILE A CA 1
ATOM 729 C C . ILE A 1 87 ? -12.022 12.087 -3.707 1.00 94.31 87 ILE A C 1
ATOM 731 O O . ILE A 1 87 ? -10.913 11.675 -4.035 1.00 94.31 87 ILE A O 1
ATOM 735 N N . LYS A 1 88 ? -12.563 13.181 -4.257 1.00 90.81 88 LYS A N 1
ATOM 736 C CA . LYS A 1 88 ? -11.929 13.918 -5.367 1.00 90.81 88 LYS A CA 1
ATOM 737 C C . LYS A 1 88 ? -10.556 14.490 -4.991 1.00 90.81 88 LYS A C 1
ATOM 739 O O . LYS A 1 88 ? -9.619 14.433 -5.784 1.00 90.81 88 LYS A O 1
ATOM 744 N N . HIS A 1 89 ? -10.449 15.047 -3.786 1.00 92.44 89 HIS A N 1
ATOM 745 C CA . HIS A 1 89 ? -9.233 15.670 -3.262 1.00 92.44 89 HIS A CA 1
ATOM 746 C C . HIS A 1 89 ? -9.026 15.245 -1.801 1.00 92.44 89 HIS A C 1
ATOM 748 O O . HIS A 1 89 ? -9.398 15.994 -0.897 1.00 92.44 89 HIS A O 1
ATOM 754 N N . PRO A 1 90 ? -8.493 14.035 -1.549 1.00 94.25 90 PRO A N 1
ATOM 755 C CA . PRO A 1 90 ? -8.282 13.563 -0.188 1.00 94.25 90 PRO A CA 1
ATOM 756 C C . PRO A 1 90 ? -7.287 14.469 0.542 1.00 94.25 90 PRO A C 1
ATOM 758 O O . PRO A 1 90 ? -6.225 14.820 0.019 1.00 94.25 90 PRO A O 1
ATOM 761 N N . THR A 1 91 ? -7.641 14.859 1.761 1.00 95.19 91 THR A N 1
ATOM 762 C CA . THR A 1 91 ? -6.759 15.625 2.644 1.00 95.19 91 THR A CA 1
ATOM 763 C C . THR A 1 91 ? -5.612 14.751 3.141 1.00 95.19 91 THR A C 1
ATOM 765 O O . THR A 1 91 ? -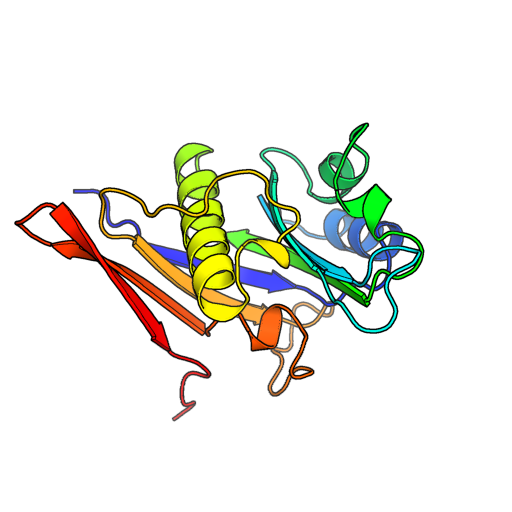5.719 13.525 3.185 1.00 95.19 91 THR A O 1
ATOM 768 N N . ARG A 1 92 ? -4.518 15.373 3.599 1.00 95.00 92 ARG A N 1
ATOM 769 C CA . ARG A 1 92 ? -3.416 14.631 4.231 1.00 95.00 92 ARG A CA 1
ATOM 770 C C . ARG A 1 92 ? -3.908 13.788 5.410 1.00 95.00 92 ARG A C 1
ATOM 772 O O . ARG A 1 92 ? -3.527 12.635 5.506 1.00 95.00 92 ARG A O 1
ATOM 779 N N . SER A 1 93 ? -4.790 14.325 6.252 1.00 94.06 93 SER A N 1
ATOM 780 C CA . SER A 1 93 ? -5.335 13.588 7.397 1.00 94.06 93 SER A CA 1
ATOM 781 C C . SER A 1 93 ? -6.103 12.334 6.976 1.00 94.06 93 SER A C 1
ATOM 783 O O . SER A 1 93 ? -5.985 11.308 7.631 1.00 94.06 93 SER A O 1
ATOM 785 N N . GLN A 1 94 ? -6.848 12.390 5.868 1.00 95.00 94 GLN A N 1
ATOM 786 C CA . GLN A 1 94 ? -7.544 11.222 5.317 1.00 95.00 94 GLN A CA 1
ATOM 787 C C . GLN A 1 94 ? -6.567 10.188 4.746 1.00 95.00 94 GLN A C 1
ATOM 789 O O . GLN A 1 94 ? -6.739 8.998 4.986 1.00 95.00 94 GLN A O 1
ATOM 794 N N . ILE A 1 95 ? -5.523 10.626 4.034 1.00 96.50 95 ILE A N 1
ATOM 795 C CA . ILE A 1 95 ? -4.480 9.725 3.518 1.00 96.50 95 ILE A CA 1
ATOM 796 C C . ILE A 1 95 ? -3.762 9.027 4.684 1.00 96.50 95 ILE A C 1
ATOM 798 O O . ILE A 1 95 ? -3.654 7.802 4.677 1.00 96.50 95 ILE A O 1
ATOM 802 N N . MET A 1 96 ? -3.372 9.788 5.712 1.00 94.81 96 MET A N 1
ATOM 803 C CA . MET A 1 96 ? -2.743 9.268 6.930 1.00 94.81 96 MET A CA 1
ATOM 804 C C . MET A 1 96 ? -3.643 8.264 7.645 1.00 94.81 96 MET A C 1
ATOM 806 O O . MET A 1 96 ? -3.157 7.272 8.175 1.00 94.81 96 MET A O 1
ATOM 810 N N . LEU A 1 97 ? -4.953 8.516 7.679 1.00 94.38 97 LEU A N 1
ATOM 811 C CA . LEU A 1 97 ? -5.907 7.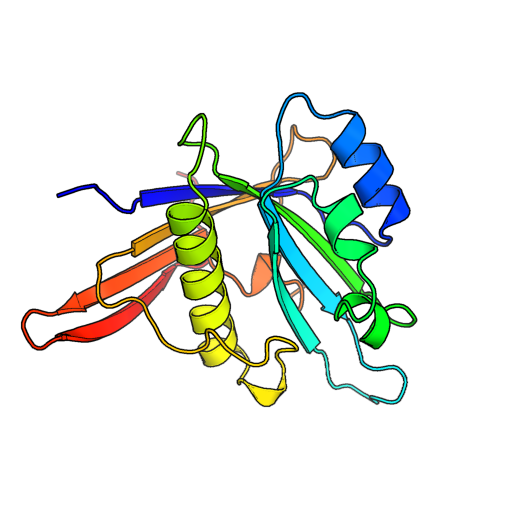620 8.322 1.00 94.38 97 LEU A CA 1
ATOM 812 C C . LEU A 1 97 ? -5.958 6.264 7.609 1.00 94.38 97 LEU A C 1
ATOM 814 O O . LEU A 1 97 ? -5.903 5.232 8.271 1.00 94.38 97 LEU A O 1
ATOM 818 N N . VAL A 1 98 ? -5.985 6.265 6.273 1.00 96.50 98 VAL A N 1
ATOM 819 C CA . VAL A 1 98 ? -5.946 5.035 5.469 1.00 96.50 98 VAL A CA 1
ATOM 820 C C . VAL A 1 98 ? -4.609 4.306 5.622 1.00 96.50 98 VAL A C 1
ATOM 822 O O . VAL A 1 98 ? -4.612 3.101 5.862 1.00 96.50 98 VAL A O 1
ATOM 825 N N . GLU A 1 99 ? -3.478 5.015 5.520 1.00 96.88 99 GLU A N 1
ATOM 826 C CA . GLU A 1 99 ? -2.141 4.429 5.713 1.00 96.88 99 GLU A CA 1
ATOM 827 C C . GLU A 1 99 ? -2.034 3.768 7.085 1.00 96.88 99 GLU A C 1
ATOM 829 O O . GLU A 1 99 ? -1.699 2.591 7.160 1.00 96.88 99 GLU A O 1
ATOM 834 N N . LYS A 1 100 ? -2.412 4.483 8.148 1.00 95.00 100 LYS A N 1
ATOM 835 C CA . LYS A 1 100 ? -2.374 3.988 9.524 1.00 95.00 100 LYS A CA 1
ATOM 836 C C . LYS A 1 100 ? -3.252 2.751 9.719 1.00 95.00 100 LYS A C 1
ATOM 838 O O . LYS A 1 100 ? -2.809 1.794 10.342 1.00 95.00 100 LYS A O 1
ATOM 843 N N . THR A 1 101 ? -4.471 2.735 9.174 1.00 95.44 101 THR A N 1
ATOM 844 C CA . THR A 1 101 ? -5.362 1.566 9.263 1.00 95.44 101 THR A CA 1
ATOM 845 C C . THR A 1 101 ? -4.772 0.339 8.563 1.00 95.44 101 THR A C 1
ATOM 847 O O . THR A 1 101 ? -4.844 -0.762 9.104 1.00 95.44 101 THR A O 1
ATOM 850 N N . ILE A 1 102 ? -4.155 0.511 7.392 1.00 96.94 102 ILE A N 1
ATOM 851 C CA . ILE A 1 102 ? -3.520 -0.595 6.660 1.00 96.94 102 ILE A CA 1
ATOM 852 C C . ILE A 1 102 ? -2.239 -1.058 7.361 1.00 96.94 102 ILE A C 1
ATOM 854 O O . ILE A 1 102 ? -2.019 -2.261 7.481 1.00 96.94 102 ILE A O 1
ATOM 858 N N . THR A 1 103 ? -1.416 -0.133 7.858 1.00 96.50 103 THR A N 1
ATOM 859 C CA . THR A 1 103 ? -0.186 -0.444 8.600 1.00 96.50 103 THR A CA 1
ATOM 860 C C . THR A 1 103 ? -0.488 -1.213 9.883 1.00 96.50 103 THR A C 1
ATOM 862 O O . THR A 1 103 ? 0.152 -2.231 10.133 1.00 96.50 103 THR A O 1
ATOM 865 N N . ALA A 1 104 ? -1.496 -0.793 10.653 1.00 94.06 104 ALA A N 1
ATOM 866 C CA . ALA A 1 104 ? -1.936 -1.508 11.848 1.00 94.06 104 ALA A CA 1
ATOM 867 C C . ALA A 1 104 ? -2.445 -2.921 11.511 1.00 94.06 104 ALA A C 1
ATOM 869 O O . ALA A 1 104 ? -2.025 -3.889 12.136 1.00 94.06 104 ALA A O 1
ATOM 870 N N . TYR A 1 105 ? -3.260 -3.070 10.458 1.00 95.19 105 TYR A N 1
ATOM 871 C CA . TYR A 1 105 ? -3.698 -4.393 9.997 1.00 95.19 105 TYR A CA 1
ATOM 872 C C . TYR A 1 105 ? -2.519 -5.299 9.612 1.00 95.19 105 TYR A C 1
ATOM 874 O O . TYR A 1 105 ? -2.468 -6.465 9.997 1.00 95.19 105 TYR A O 1
ATOM 882 N N . LEU A 1 106 ? -1.552 -4.768 8.859 1.00 95.62 106 LEU A N 1
ATOM 883 C CA . LEU A 1 106 ? -0.352 -5.509 8.476 1.00 95.62 106 LEU A CA 1
ATOM 884 C C . LEU A 1 106 ? 0.493 -5.906 9.694 1.00 95.62 106 LEU A C 1
ATOM 886 O O . LEU A 1 106 ? 1.081 -6.985 9.684 1.00 95.62 106 LEU A O 1
ATOM 890 N N . ALA A 1 107 ? 0.561 -5.058 10.722 1.00 94.38 107 ALA A N 1
ATOM 891 C CA . ALA A 1 107 ? 1.308 -5.332 11.945 1.00 94.38 107 ALA A CA 1
ATOM 892 C C . ALA A 1 107 ? 0.699 -6.502 12.725 1.00 94.38 107 ALA A C 1
ATOM 894 O O . ALA A 1 107 ? 1.440 -7.378 13.161 1.00 94.38 107 ALA A O 1
ATOM 895 N N . GLU A 1 108 ? -0.629 -6.561 12.832 1.00 92.75 108 GLU A N 1
ATOM 896 C CA . GLU A 1 108 ? -1.339 -7.690 13.448 1.00 92.75 108 GLU A CA 1
ATOM 897 C C . GLU A 1 108 ? -1.169 -8.987 12.645 1.00 92.75 108 GLU A C 1
ATOM 899 O O . GLU A 1 108 ? -0.846 -10.035 13.201 1.00 92.75 108 GLU A O 1
ATOM 904 N N . GLU A 1 109 ? -1.349 -8.929 11.322 1.00 94.38 109 GLU A N 1
ATOM 905 C CA . GLU A 1 109 ? -1.343 -10.123 10.464 1.00 94.38 109 GLU A CA 1
ATOM 906 C C . GLU A 1 109 ? 0.071 -10.702 10.262 1.00 94.38 109 GLU A C 1
ATOM 908 O O . GLU A 1 109 ? 0.234 -11.914 10.110 1.00 94.38 109 GLU A O 1
ATOM 913 N N . LEU A 1 110 ? 1.108 -9.855 10.231 1.00 95.00 110 LEU A N 1
ATOM 914 C CA . LEU A 1 110 ? 2.485 -10.257 9.901 1.00 95.00 110 LEU A CA 1
ATOM 915 C C . LEU A 1 110 ? 3.470 -10.141 11.072 1.00 95.00 110 LEU A C 1
ATOM 917 O O . LEU A 1 110 ? 4.564 -10.710 10.992 1.00 95.00 110 LEU A O 1
ATOM 921 N N . GLY A 1 111 ? 3.121 -9.410 12.130 1.00 95.06 111 GLY A N 1
ATOM 922 C CA . GLY A 1 111 ? 4.018 -8.997 13.208 1.00 95.06 111 GLY A CA 1
ATOM 923 C C . GLY A 1 111 ? 4.853 -7.761 12.850 1.00 95.06 111 GLY A C 1
ATOM 924 O O . GLY A 1 111 ? 5.444 -7.683 11.769 1.00 95.06 111 GLY A O 1
ATOM 925 N N . GLU A 1 112 ? 4.970 -6.817 13.791 1.00 94.75 112 GLU A N 1
ATOM 926 C CA . GLU A 1 112 ? 5.704 -5.548 13.626 1.00 94.75 112 GLU A CA 1
ATOM 927 C C . GLU A 1 112 ? 7.145 -5.734 13.117 1.00 94.75 112 GLU A C 1
ATOM 929 O O . GLU A 1 112 ? 7.625 -4.957 12.297 1.00 94.75 112 GLU A O 1
ATOM 934 N N . GLN A 1 113 ? 7.830 -6.809 13.519 1.00 92.75 113 GLN A N 1
ATOM 935 C CA . GLN A 1 113 ? 9.201 -7.130 13.098 1.00 92.75 113 GLN A CA 1
ATOM 936 C C . GLN A 1 113 ? 9.369 -7.392 11.590 1.00 92.75 113 GLN A C 1
ATOM 938 O O . GLN A 1 113 ? 10.501 -7.426 11.090 1.00 92.75 113 GLN A O 1
ATOM 943 N N . ASN A 1 114 ? 8.264 -7.645 10.884 1.00 95.69 114 ASN A N 1
ATOM 944 C CA . ASN A 1 114 ? 8.228 -7.842 9.438 1.00 95.69 114 ASN A CA 1
ATOM 945 C C . ASN A 1 114 ? 7.791 -6.573 8.688 1.00 95.69 114 ASN A C 1
ATOM 947 O O . ASN A 1 114 ? 7.738 -6.584 7.457 1.00 95.69 114 ASN A O 1
ATOM 951 N N . LEU A 1 115 ? 7.525 -5.471 9.393 1.00 97.00 115 LEU A N 1
ATOM 952 C CA . LEU A 1 115 ? 7.270 -4.170 8.790 1.00 97.00 115 LEU A CA 1
ATOM 953 C C . LEU A 1 115 ? 8.526 -3.298 8.817 1.00 97.00 115 LEU A C 1
ATOM 955 O O . LEU A 1 115 ? 9.303 -3.308 9.766 1.00 97.00 115 LEU A O 1
ATOM 959 N N . LEU A 1 116 ? 8.728 -2.536 7.743 1.00 95.69 116 LEU A N 1
ATOM 960 C CA . LEU A 1 116 ? 9.743 -1.482 7.673 1.00 95.69 116 LEU A CA 1
ATOM 961 C C . LEU A 1 116 ? 9.235 -0.169 8.275 1.00 95.69 116 LEU A C 1
ATOM 963 O O . LEU A 1 116 ? 10.033 0.707 8.592 1.00 95.69 116 LEU A O 1
ATOM 967 N N . ASN A 1 117 ? 7.915 -0.014 8.425 1.00 94.44 117 ASN A N 1
ATOM 968 C CA . ASN A 1 117 ? 7.336 1.082 9.192 1.00 94.44 117 ASN A CA 1
ATOM 969 C C . ASN A 1 117 ? 7.945 1.061 10.602 1.00 94.44 117 ASN A C 1
ATOM 971 O O . ASN A 1 117 ? 8.074 0.001 11.194 1.00 94.44 117 ASN A O 1
ATOM 975 N N . ALA A 1 118 ? 8.332 2.217 11.141 1.00 81.62 118 ALA A N 1
ATOM 976 C CA . ALA A 1 118 ? 8.823 2.324 12.521 1.00 81.62 118 ALA A CA 1
ATOM 977 C C . ALA A 1 118 ? 7.721 2.753 13.510 1.00 81.62 118 ALA A C 1
ATOM 979 O O . ALA A 1 118 ? 7.937 2.791 14.718 1.00 81.62 118 ALA A O 1
ATOM 980 N N . THR A 1 119 ? 6.561 3.151 12.984 1.00 79.06 119 THR A N 1
ATOM 981 C CA . THR A 1 119 ? 5.430 3.738 13.710 1.00 79.06 119 THR A CA 1
ATOM 982 C C . THR A 1 119 ? 4.115 3.341 13.030 1.00 79.06 119 THR A C 1
ATOM 984 O O . THR A 1 119 ? 4.123 2.640 12.022 1.00 79.06 119 THR A O 1
ATOM 987 N N . ASN A 1 120 ? 2.987 3.861 13.531 1.00 75.75 120 ASN A N 1
ATOM 988 C CA . ASN A 1 120 ? 1.635 3.659 12.979 1.00 75.75 120 ASN A CA 1
ATOM 989 C C . ASN A 1 120 ? 1.094 2.227 13.092 1.00 75.75 120 ASN A C 1
ATOM 991 O O . ASN A 1 120 ? 0.188 1.851 12.358 1.00 75.75 120 ASN A O 1
ATOM 995 N N . PHE A 1 121 ? 1.594 1.462 14.060 1.00 78.56 121 PHE A N 1
ATOM 996 C CA . PHE A 1 121 ? 1.047 0.143 14.390 1.00 78.56 121 PHE A CA 1
ATOM 997 C C . PHE A 1 121 ? -0.246 0.220 15.208 1.00 78.56 121 PHE A C 1
ATOM 999 O O . PHE A 1 121 ? -1.034 -0.714 15.218 1.00 78.56 121 PHE A O 1
ATOM 1006 N N . TYR A 1 122 ? -0.494 1.355 15.865 1.00 73.19 122 TYR A N 1
ATOM 1007 C CA . TYR A 1 122 ? -1.692 1.567 16.675 1.00 73.19 122 TYR A CA 1
ATOM 1008 C C . TYR A 1 122 ? -2.836 2.137 15.850 1.00 73.19 122 T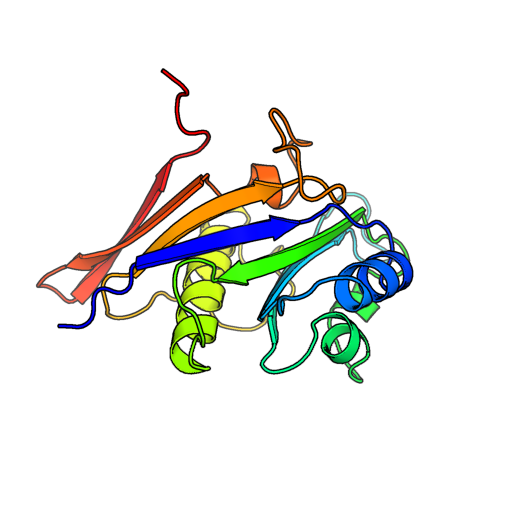YR A C 1
ATOM 1010 O O . TYR A 1 122 ? -2.617 2.879 14.895 1.00 73.19 122 TYR A O 1
ATOM 1018 N N . TYR A 1 123 ? -4.063 1.874 16.277 1.00 75.81 123 TYR A N 1
ATOM 1019 C CA . TYR A 1 123 ? -5.274 2.262 15.564 1.00 75.81 123 TYR A CA 1
ATOM 1020 C C . TYR A 1 123 ? -5.673 3.736 15.754 1.00 75.81 123 TYR A C 1
ATOM 1022 O O . TYR A 1 123 ? -5.085 4.496 16.534 1.00 75.81 123 TYR A O 1
ATOM 1030 N N . SER A 1 124 ? -6.663 4.178 14.976 1.00 80.31 124 SER A N 1
ATOM 1031 C CA . SER A 1 124 ? -7.307 5.480 15.163 1.00 80.31 124 SER A CA 1
ATOM 1032 C C . SER A 1 124 ? -8.367 5.397 16.259 1.00 80.31 124 SER A C 1
ATOM 1034 O O . SER A 1 124 ? -9.099 4.418 16.329 1.00 80.31 124 SER A O 1
ATOM 1036 N N . SER A 1 125 ? -8.528 6.456 17.053 1.00 83.50 125 SER A N 1
ATOM 1037 C CA . SER A 1 125 ? -9.614 6.587 18.038 1.00 83.50 125 SER A CA 1
ATOM 1038 C C . SER A 1 125 ? -10.974 6.915 17.400 1.00 83.50 125 SER A C 1
ATOM 1040 O O . SER A 1 125 ? -11.852 7.490 18.043 1.00 83.50 125 SER A O 1
ATOM 1042 N N . GLN A 1 126 ? -11.133 6.612 16.114 1.00 87.25 126 GLN A N 1
ATOM 1043 C CA . GLN A 1 126 ? -12.313 6.881 15.305 1.00 87.25 126 GLN A CA 1
ATOM 1044 C C . GLN A 1 126 ? -12.642 5.638 14.488 1.00 87.25 126 GLN A C 1
ATOM 1046 O O . GLN A 1 126 ? -11.742 4.876 14.135 1.00 87.25 126 GLN A O 1
ATOM 1051 N N . ASN A 1 127 ? -13.913 5.484 14.124 1.00 91.88 127 ASN A N 1
ATOM 1052 C CA . ASN A 1 127 ? -14.307 4.473 13.151 1.00 91.88 127 ASN A CA 1
ATOM 1053 C C . ASN A 1 127 ? -13.652 4.777 11.800 1.00 91.88 127 ASN A C 1
ATOM 1055 O O . ASN A 1 127 ? -13.674 5.931 11.368 1.00 91.88 127 ASN A O 1
ATOM 1059 N N . VAL A 1 128 ? -13.078 3.764 11.150 1.00 94.62 128 VAL A N 1
ATOM 1060 C CA . VAL A 1 128 ? -12.458 3.864 9.820 1.00 94.62 128 VAL A CA 1
ATOM 1061 C C . VAL A 1 128 ? -12.787 2.617 9.019 1.00 94.62 128 VAL A C 1
ATOM 1063 O O . VAL A 1 128 ? -12.580 1.502 9.493 1.00 94.62 128 VAL A O 1
ATOM 1066 N N . TYR A 1 129 ? -13.240 2.803 7.785 1.00 95.50 129 TYR A N 1
ATOM 1067 C CA . TYR A 1 129 ? -13.575 1.722 6.869 1.00 95.50 129 TYR A CA 1
ATOM 1068 C C . TYR A 1 129 ? -12.773 1.891 5.584 1.00 95.50 129 TYR A C 1
ATOM 1070 O O . TYR A 1 129 ? -12.861 2.926 4.922 1.00 95.50 129 TYR A O 1
ATOM 1078 N N . VAL A 1 130 ? -11.982 0.884 5.229 1.00 97.31 130 VAL A N 1
ATOM 1079 C CA . VAL A 1 130 ? -11.154 0.882 4.019 1.00 97.31 130 VAL A CA 1
ATOM 1080 C C . VAL A 1 130 ? -11.587 -0.277 3.138 1.00 97.31 130 VAL A C 1
ATOM 1082 O O . VAL A 1 130 ? -11.521 -1.428 3.553 1.00 97.31 130 VAL A O 1
ATOM 1085 N N . ILE A 1 131 ? -12.015 0.029 1.918 1.00 97.69 131 ILE A N 1
ATOM 1086 C CA . ILE A 1 131 ? -12.363 -0.942 0.883 1.00 97.69 131 ILE A CA 1
ATOM 1087 C C . ILE A 1 131 ? -11.233 -0.922 -0.147 1.00 97.69 131 ILE A C 1
ATOM 1089 O O . ILE A 1 131 ? -10.969 0.116 -0.751 1.00 97.69 131 ILE A O 1
ATOM 1093 N N . ASN A 1 132 ? -10.552 -2.047 -0.333 1.00 97.75 132 ASN A N 1
ATOM 1094 C CA . ASN A 1 132 ? -9.418 -2.202 -1.234 1.00 97.75 132 ASN A CA 1
ATOM 1095 C C . ASN A 1 132 ? -9.844 -2.920 -2.519 1.00 97.75 132 ASN A C 1
ATOM 1097 O O . ASN A 1 132 ? -10.363 -4.033 -2.488 1.00 97.75 132 ASN A O 1
ATOM 1101 N N . GLU A 1 133 ? -9.564 -2.303 -3.663 1.00 96.19 133 GLU A N 1
ATOM 1102 C CA . GLU A 1 133 ? -9.688 -2.919 -4.981 1.00 96.19 133 GLU A CA 1
ATOM 1103 C C . GLU A 1 133 ? -8.300 -3.113 -5.594 1.00 96.19 133 GLU A C 1
ATOM 1105 O O . GLU A 1 133 ? -7.534 -2.158 -5.717 1.00 96.19 133 GLU A O 1
ATOM 1110 N N . TRP A 1 134 ? -7.987 -4.332 -6.029 1.00 96.25 134 TRP A N 1
ATOM 1111 C CA . TRP A 1 134 ? -6.670 -4.690 -6.558 1.00 96.25 134 TRP A CA 1
ATOM 1112 C C . TRP A 1 134 ? -6.688 -4.788 -8.085 1.00 96.25 134 TRP A C 1
ATOM 1114 O O . TRP A 1 134 ? -7.098 -5.800 -8.654 1.00 96.25 134 TRP A O 1
ATOM 1124 N N . TRP A 1 135 ? -6.224 -3.737 -8.748 1.00 96.94 135 TRP A N 1
ATOM 1125 C CA . TRP A 1 135 ? -6.166 -3.589 -10.199 1.00 96.94 135 TRP A CA 1
ATOM 1126 C C . TRP A 1 135 ? -4.804 -4.000 -10.757 1.00 96.94 135 TRP A C 1
ATOM 1128 O O . TRP A 1 135 ? -3.762 -3.850 -10.109 1.00 96.94 135 TRP A O 1
ATOM 1138 N N . LYS A 1 136 ? -4.807 -4.520 -11.984 1.00 96.50 136 LYS A N 1
ATOM 1139 C CA . LYS A 1 136 ? -3.587 -4.675 -12.775 1.00 96.50 136 LYS A CA 1
ATOM 1140 C C . LYS A 1 136 ? -3.118 -3.313 -13.280 1.00 96.50 136 LYS A C 1
ATOM 1142 O O . LYS A 1 136 ? -3.861 -2.333 -13.278 1.00 96.50 136 LYS A O 1
ATOM 1147 N N . ILE A 1 137 ? -1.876 -3.274 -13.756 1.00 95.31 137 ILE A N 1
ATOM 1148 C CA . ILE A 1 137 ? -1.268 -2.070 -14.337 1.00 95.31 137 ILE A CA 1
ATOM 1149 C C . ILE A 1 137 ? -1.960 -1.612 -15.633 1.00 95.31 137 ILE A C 1
ATOM 1151 O O . ILE A 1 137 ? -1.808 -0.461 -16.021 1.00 95.31 137 ILE A O 1
ATOM 1155 N N . ASP A 1 138 ? -2.755 -2.474 -16.278 1.00 93.44 138 ASP A N 1
ATOM 1156 C CA . ASP A 1 138 ? -3.591 -2.087 -17.423 1.00 93.44 138 ASP A CA 1
ATOM 1157 C C . ASP A 1 138 ? -4.707 -1.095 -17.040 1.00 93.44 138 ASP A C 1
ATOM 1159 O O . ASP A 1 138 ? -5.234 -0.405 -17.903 1.00 93.44 138 ASP A O 1
ATOM 1163 N N . GLY A 1 139 ? -5.058 -0.996 -15.751 1.00 90.06 139 GLY A N 1
ATOM 1164 C CA . GLY A 1 139 ? -6.126 -0.128 -15.255 1.00 90.06 139 GLY A CA 1
ATOM 1165 C C . GLY A 1 139 ? -7.545 -0.571 -15.632 1.00 90.06 139 GLY A C 1
ATOM 1166 O O . GLY A 1 139 ? -8.506 0.088 -15.235 1.00 90.06 139 GLY A O 1
ATOM 1167 N N . GLU A 1 140 ? -7.691 -1.687 -16.342 1.00 90.62 140 GLU A N 1
ATOM 1168 C CA . GLU A 1 140 ? -8.958 -2.203 -16.870 1.00 90.62 140 GLU A CA 1
ATOM 1169 C C . GLU A 1 140 ? -9.395 -3.484 -16.163 1.00 90.62 140 GLU A C 1
ATOM 1171 O O . GLU A 1 140 ? -10.591 -3.744 -16.012 1.00 90.62 140 GLU A O 1
ATOM 1176 N N . SER A 1 141 ? -8.436 -4.294 -15.715 1.00 93.50 141 SER A N 1
ATOM 1177 C CA . SER A 1 141 ? -8.708 -5.593 -15.123 1.00 93.50 141 SER A CA 1
ATOM 1178 C C . SER A 1 141 ? -8.288 -5.659 -13.659 1.00 93.50 141 SER A C 1
ATOM 1180 O O . SER A 1 141 ? -7.246 -5.155 -13.243 1.00 93.50 141 SER A O 1
ATOM 1182 N N . MET A 1 142 ? -9.116 -6.317 -12.850 1.00 93.25 142 MET A N 1
ATOM 1183 C CA . MET A 1 142 ? -8.806 -6.608 -11.453 1.00 93.25 142 MET A CA 1
ATOM 1184 C C . MET A 1 142 ? -8.140 -7.976 -11.311 1.00 93.25 142 MET A C 1
ATOM 1186 O O . MET A 1 142 ? -8.372 -8.906 -12.092 1.00 93.25 142 MET A O 1
ATOM 1190 N N . TRP A 1 143 ? -7.319 -8.120 -10.279 1.00 91.25 143 TRP A N 1
ATOM 1191 C CA . TRP A 1 143 ? -6.716 -9.393 -9.922 1.00 91.25 143 TRP A CA 1
ATOM 1192 C C . TRP A 1 143 ? -7.740 -10.333 -9.287 1.00 91.25 143 TRP A C 1
ATOM 1194 O O . TRP A 1 143 ? -8.330 -10.029 -8.259 1.00 91.25 143 TRP A O 1
ATOM 1204 N N . ALA A 1 144 ? -7.899 -11.527 -9.862 1.00 84.88 144 ALA A N 1
ATOM 1205 C CA . ALA A 1 144 ? -8.719 -12.585 -9.264 1.00 84.88 144 ALA A CA 1
ATOM 1206 C C . ALA A 1 144 ? -7.965 -13.377 -8.180 1.00 84.88 144 ALA A C 1
ATOM 1208 O O . ALA A 1 144 ? -8.563 -13.902 -7.239 1.00 84.88 144 ALA A O 1
ATOM 1209 N N . ARG A 1 145 ? -6.644 -13.523 -8.342 1.00 84.00 145 ARG A N 1
ATOM 1210 C CA . ARG A 1 145 ? -5.741 -14.218 -7.417 1.00 84.00 145 ARG A CA 1
ATOM 1211 C C . ARG A 1 145 ? -4.381 -13.532 -7.430 1.00 84.00 145 ARG A C 1
ATOM 1213 O O . ARG A 1 145 ? -3.937 -13.073 -8.476 1.00 84.00 145 ARG A O 1
ATOM 1220 N N . GLN A 1 146 ? -3.742 -13.515 -6.270 1.00 86.62 146 GLN A N 1
ATOM 1221 C CA . GLN A 1 146 ? -2.444 -12.897 -6.014 1.00 86.62 146 GLN A CA 1
ATOM 1222 C C . GLN A 1 146 ? -1.552 -13.902 -5.268 1.00 86.62 146 GLN A C 1
ATOM 1224 O O . GLN A 1 146 ? -2.103 -14.738 -4.530 1.00 86.62 146 GLN A O 1
ATOM 1229 N N . PRO A 1 147 ? -0.214 -13.844 -5.435 1.00 91.38 147 PRO A N 1
ATOM 1230 C CA . PRO A 1 147 ? 0.720 -14.641 -4.641 1.00 91.38 147 PRO A CA 1
ATOM 1231 C C . PRO A 1 147 ? 0.441 -14.488 -3.144 1.00 91.38 147 PRO A C 1
ATOM 1233 O O . PRO A 1 147 ? 0.133 -13.393 -2.690 1.00 91.38 147 PRO A O 1
ATOM 1236 N N . ILE A 1 148 ? 0.555 -15.573 -2.375 1.00 93.38 148 ILE A N 1
ATOM 1237 C CA . ILE A 1 148 ? 0.172 -15.596 -0.949 1.00 93.38 148 ILE A CA 1
ATOM 1238 C C . ILE A 1 148 ? 0.930 -14.584 -0.084 1.00 93.38 148 ILE A C 1
ATOM 1240 O O . ILE A 1 148 ? 0.436 -14.161 0.954 1.00 93.38 148 ILE A O 1
ATOM 1244 N N . ASN A 1 149 ? 2.126 -14.207 -0.522 1.00 94.19 149 ASN A N 1
ATOM 1245 C CA . ASN A 1 149 ? 2.995 -13.257 0.146 1.00 94.19 149 ASN A CA 1
ATOM 1246 C C . ASN A 1 149 ? 2.929 -11.849 -0.455 1.00 94.19 149 ASN A C 1
ATOM 1248 O O . ASN A 1 149 ? 3.666 -10.972 -0.031 1.00 94.19 149 ASN A O 1
ATOM 1252 N N . ALA A 1 150 ? 2.094 -11.608 -1.464 1.00 95.00 150 ALA A N 1
ATOM 1253 C CA . ALA A 1 150 ? 1.931 -10.264 -1.990 1.00 95.00 150 ALA A CA 1
ATOM 1254 C C . ALA A 1 150 ? 1.116 -9.409 -1.001 1.00 95.00 150 ALA A C 1
ATOM 1256 O O . ALA A 1 150 ? 0.147 -9.914 -0.423 1.00 95.00 150 ALA A O 1
ATOM 1257 N N . PRO A 1 151 ? 1.415 -8.102 -0.864 1.00 96.12 151 PRO A N 1
ATOM 1258 C CA . PRO A 1 151 ? 0.579 -7.178 -0.095 1.00 96.12 151 PRO A CA 1
ATOM 1259 C C . PRO A 1 151 ? -0.910 -7.266 -0.456 1.00 96.12 151 PRO A C 1
ATOM 1261 O O . PRO A 1 151 ? -1.760 -7.263 0.424 1.00 96.12 151 PRO A O 1
ATOM 1264 N N . SER A 1 152 ? -1.211 -7.445 -1.741 1.00 94.50 152 SER A N 1
ATOM 1265 C CA . SER A 1 152 ? -2.555 -7.610 -2.308 1.00 94.50 152 SER A CA 1
ATOM 1266 C C . SER A 1 152 ? -3.285 -8.904 -1.933 1.00 94.50 152 SER A C 1
ATOM 1268 O O . SER A 1 152 ? -4.481 -9.031 -2.180 1.00 94.50 152 SER A O 1
ATOM 1270 N N . HIS A 1 153 ? -2.581 -9.892 -1.381 1.00 94.88 153 HIS A N 1
ATOM 1271 C CA . HIS A 1 153 ? -3.184 -11.093 -0.804 1.00 94.88 153 HIS A CA 1
ATOM 1272 C C . HIS A 1 153 ? -3.395 -10.956 0.706 1.00 94.88 153 HIS A C 1
ATOM 1274 O O . HIS A 1 153 ? -4.347 -11.513 1.255 1.00 94.88 153 HIS A O 1
ATOM 1280 N N . ILE A 1 154 ? -2.471 -10.261 1.370 1.00 95.88 154 ILE A N 1
ATOM 1281 C CA . ILE A 1 154 ? -2.432 -10.111 2.823 1.00 95.88 154 ILE A CA 1
ATOM 1282 C C . ILE A 1 154 ? -3.468 -9.078 3.266 1.00 95.88 154 ILE A C 1
ATOM 1284 O O . ILE A 1 154 ? -4.302 -9.379 4.117 1.00 95.88 154 ILE A O 1
ATOM 1288 N N . VAL A 1 155 ? -3.442 -7.888 2.660 1.00 96.44 155 VAL A N 1
ATOM 1289 C CA . VAL A 1 155 ? -4.392 -6.810 2.941 1.00 96.44 155 VAL A CA 1
ATOM 1290 C C . VAL A 1 155 ? -5.770 -7.206 2.385 1.00 96.44 155 VAL A C 1
ATOM 1292 O O . VAL A 1 155 ? -5.889 -7.469 1.186 1.00 96.44 155 VAL A O 1
ATOM 1295 N N . PRO A 1 156 ? -6.819 -7.261 3.223 1.00 95.06 156 PRO A N 1
ATOM 1296 C CA . PRO A 1 156 ? -8.140 -7.719 2.824 1.00 95.06 156 PRO A CA 1
ATOM 1297 C C . PRO A 1 156 ? -8.853 -6.675 1.962 1.00 95.06 156 PRO A C 1
ATOM 1299 O O . PRO A 1 156 ? -8.539 -5.483 1.991 1.00 95.06 156 PRO A O 1
ATOM 1302 N N . ASP A 1 157 ? -9.880 -7.122 1.245 1.00 95.56 157 ASP A N 1
ATOM 1303 C CA . ASP A 1 157 ? -10.721 -6.254 0.417 1.00 95.56 157 ASP A CA 1
ATOM 1304 C C . ASP A 1 157 ? -11.507 -5.255 1.269 1.00 95.56 157 ASP A C 1
ATOM 1306 O O . ASP A 1 157 ? -11.861 -4.188 0.784 1.00 95.56 157 ASP A O 1
ATOM 1310 N N . VAL A 1 158 ? -11.776 -5.575 2.538 1.00 96.50 158 VAL A N 1
ATOM 1311 C CA . VAL A 1 158 ? -12.405 -4.653 3.489 1.00 96.50 158 VAL A CA 1
ATOM 1312 C C . VAL A 1 158 ? -11.682 -4.722 4.830 1.00 96.50 158 VAL A C 1
ATOM 1314 O O . VAL A 1 158 ? -11.493 -5.814 5.367 1.00 96.50 158 VAL A O 1
ATOM 1317 N N . ILE A 1 159 ? -11.320 -3.560 5.375 1.00 95.69 159 ILE A N 1
ATOM 1318 C CA . ILE A 1 159 ? -10.857 -3.366 6.753 1.00 95.69 159 ILE A CA 1
ATOM 1319 C C . ILE A 1 159 ? -11.855 -2.458 7.467 1.00 95.69 159 ILE A C 1
ATOM 1321 O O . ILE A 1 159 ? -12.139 -1.357 6.992 1.00 95.69 159 ILE A O 1
ATOM 1325 N N . CYS A 1 160 ? -12.340 -2.889 8.626 1.00 94.06 160 CYS A N 1
ATOM 1326 C CA . CYS A 1 160 ? -13.158 -2.081 9.523 1.00 94.06 160 CYS A CA 1
ATOM 1327 C C . CYS A 1 160 ? -12.409 -1.909 10.845 1.00 94.06 160 CYS A C 1
ATOM 1329 O O . CYS A 1 160 ? -12.163 -2.889 11.542 1.00 94.06 160 CYS A O 1
ATOM 1331 N N . SER A 1 161 ? -12.064 -0.674 11.190 1.00 91.44 161 SER A N 1
ATOM 1332 C CA . SER A 1 161 ? -11.571 -0.288 12.511 1.00 91.44 161 SER A CA 1
ATOM 1333 C C . SER A 1 161 ? -12.733 0.350 13.260 1.00 91.44 161 SER A C 1
ATOM 1335 O O . SER A 1 161 ? -13.185 1.427 12.869 1.00 91.44 161 SER A O 1
ATOM 1337 N N . HIS A 1 162 ? -13.224 -0.304 14.308 1.00 89.44 162 HIS A N 1
ATOM 1338 C CA . HIS A 1 162 ? -14.328 0.170 15.133 1.00 89.44 162 HIS A CA 1
ATOM 1339 C C . HIS A 1 162 ? -13.808 0.653 16.489 1.00 89.44 162 HIS A C 1
ATOM 1341 O O . HIS A 1 162 ? -13.121 -0.078 17.191 1.00 89.44 162 HIS A O 1
ATOM 1347 N N . CYS A 1 163 ? -14.112 1.897 16.846 1.00 86.69 163 CYS A N 1
ATOM 1348 C CA . CYS A 1 163 ? -13.856 2.457 18.166 1.00 86.69 163 CYS A CA 1
ATOM 1349 C C . CYS A 1 163 ? -15.137 2.302 18.990 1.00 86.69 163 CYS A C 1
ATOM 1351 O O . CYS A 1 163 ? -16.154 2.932 18.686 1.00 86.69 163 CYS A O 1
ATOM 1353 N N . THR A 1 164 ? -15.082 1.441 20.000 1.00 84.50 164 THR A N 1
ATOM 1354 C CA . THR A 1 164 ? -16.207 1.154 20.895 1.00 84.50 164 THR A CA 1
ATOM 1355 C C . THR A 1 164 ? -16.496 2.338 21.825 1.00 84.50 164 THR A C 1
ATOM 1357 O O . THR A 1 164 ? -15.680 3.252 21.983 1.00 84.50 164 THR A O 1
ATOM 1360 N N . GLU A 1 165 ? -17.640 2.312 22.514 1.00 83.00 165 GLU A N 1
ATOM 1361 C CA . GLU A 1 165 ? -18.000 3.336 23.512 1.00 83.00 165 GLU A CA 1
ATOM 1362 C C . GLU A 1 165 ? -16.971 3.448 24.654 1.00 83.00 165 GLU A C 1
ATOM 1364 O O . GLU A 1 165 ? -16.731 4.542 25.170 1.00 83.00 165 GLU A O 1
ATOM 1369 N N . ASN A 1 166 ? -16.294 2.343 24.986 1.00 85.50 166 ASN A N 1
ATOM 1370 C CA . ASN A 1 166 ? -15.244 2.287 26.007 1.00 85.50 166 ASN A CA 1
ATOM 1371 C C . ASN A 1 166 ? -13.870 2.763 25.505 1.00 85.50 166 ASN A C 1
ATOM 1373 O O . ASN A 1 166 ? -12.914 2.783 26.277 1.00 85.50 166 ASN A O 1
ATOM 1377 N N . LYS A 1 167 ? -13.771 3.192 24.238 1.00 80.75 167 LYS A N 1
ATOM 1378 C CA . LYS A 1 167 ? -12.526 3.541 23.528 1.00 80.75 167 LYS A CA 1
ATOM 1379 C C . LYS A 1 167 ? -11.587 2.361 23.264 1.00 80.75 167 LYS A C 1
ATOM 1381 O O . LYS A 1 167 ? -10.442 2.586 22.869 1.00 80.75 167 LYS A O 1
ATOM 1386 N N . ASP A 1 168 ? -12.075 1.133 23.419 1.00 84.88 168 ASP A N 1
ATOM 1387 C CA . ASP A 1 168 ? -11.402 -0.051 22.889 1.00 84.88 168 ASP A CA 1
ATOM 1388 C C . ASP A 1 168 ? -11.543 -0.074 21.367 1.00 84.88 168 ASP A C 1
ATOM 1390 O O . ASP A 1 168 ? -12.545 0.409 20.825 1.00 84.88 168 ASP A O 1
ATOM 1394 N N . ILE A 1 169 ? -10.538 -0.614 20.679 1.00 86.00 169 ILE A N 1
ATOM 1395 C CA . ILE A 1 169 ? -10.486 -0.612 19.218 1.00 86.00 169 ILE A CA 1
ATOM 1396 C C . ILE A 1 169 ? -10.528 -2.045 18.705 1.00 86.00 169 ILE A C 1
ATOM 1398 O O . ILE A 1 169 ? -9.674 -2.859 19.045 1.00 86.00 169 ILE A O 1
ATOM 1402 N N . GLU A 1 170 ? -11.519 -2.329 17.870 1.00 88.50 170 GLU A N 1
ATOM 1403 C CA . GLU A 1 170 ? -11.736 -3.627 17.243 1.00 88.50 170 GLU A CA 1
ATOM 1404 C C . GLU A 1 170 ? -11.397 -3.543 15.754 1.00 88.50 170 GLU A C 1
ATOM 1406 O O . GLU A 1 170 ? -11.832 -2.624 15.052 1.00 88.50 170 GLU A O 1
ATOM 1411 N N . LEU A 1 171 ? -10.621 -4.509 15.261 1.00 88.25 171 LEU A N 1
ATOM 1412 C CA . LEU A 1 171 ? -10.217 -4.583 13.863 1.00 88.25 171 LEU A CA 1
ATOM 1413 C C . LEU A 1 171 ? -10.817 -5.821 13.201 1.00 88.25 171 LEU A C 1
ATOM 1415 O O . LEU A 1 171 ? -10.608 -6.949 13.643 1.00 88.25 171 LEU A O 1
ATOM 1419 N N . TYR A 1 172 ? -11.506 -5.608 12.087 1.00 90.19 172 TYR A N 1
ATOM 1420 C CA . TYR A 1 172 ? -12.080 -6.671 11.274 1.00 90.19 172 TYR A CA 1
ATOM 1421 C C . TYR A 1 172 ? -11.527 -6.600 9.856 1.00 90.19 172 TYR A C 1
ATOM 1423 O O . TYR A 1 172 ? -11.441 -5.524 9.265 1.00 90.19 172 TYR A O 1
ATOM 1431 N N . GLY A 1 173 ? -11.188 -7.758 9.294 1.00 91.50 173 GLY A N 1
ATOM 1432 C CA . GLY A 1 173 ? -10.774 -7.902 7.902 1.00 91.50 173 GLY A CA 1
ATOM 1433 C C . GLY A 1 173 ? -11.652 -8.911 7.172 1.00 91.50 173 GLY A C 1
ATOM 1434 O O . GLY A 1 173 ? -11.852 -10.021 7.659 1.00 91.50 173 GLY A O 1
ATOM 1435 N N . CYS A 1 174 ? -12.142 -8.558 5.984 1.00 91.50 174 CYS A N 1
ATOM 1436 C CA . CYS A 1 174 ? -12.846 -9.484 5.097 1.00 91.50 174 CYS A CA 1
ATOM 1437 C C . CYS A 1 174 ? -12.019 -9.722 3.831 1.00 91.50 174 CYS A C 1
ATOM 1439 O O . CYS A 1 174 ? -11.919 -8.858 2.955 1.00 91.50 174 CYS A O 1
ATOM 1441 N N . LYS A 1 175 ? -11.392 -10.899 3.738 1.00 86.00 175 LYS A N 1
ATOM 1442 C CA . LYS A 1 175 ? -10.618 -11.297 2.556 1.00 86.00 175 LYS A CA 1
ATOM 1443 C C . LYS A 1 175 ? -11.577 -11.736 1.444 1.00 86.00 175 LYS A C 1
ATOM 1445 O O . LYS A 1 175 ? -12.414 -12.602 1.680 1.00 86.00 175 LYS A O 1
ATOM 1450 N N . LYS A 1 176 ? -11.368 -11.226 0.224 1.00 80.25 176 LYS A N 1
ATOM 1451 C CA . LYS A 1 176 ? -12.014 -11.677 -1.023 1.00 80.25 176 LYS A CA 1
ATOM 1452 C C . LYS A 1 176 ? -13.538 -11.572 -1.000 1.00 80.25 176 LYS A C 1
ATOM 1454 O O . LYS A 1 176 ? -14.240 -12.550 -0.734 1.00 80.25 176 LYS A O 1
ATOM 1459 N N . MET A 1 177 ? -14.053 -10.398 -1.353 1.00 78.38 177 MET A N 1
ATOM 1460 C CA . MET A 1 177 ? -15.490 -10.200 -1.528 1.00 78.38 177 MET A CA 1
ATOM 1461 C C . MET A 1 177 ? -16.054 -11.170 -2.575 1.00 78.38 177 MET A C 1
ATOM 1463 O O . MET A 1 177 ? -15.490 -11.377 -3.652 1.00 78.38 177 MET A O 1
ATOM 1467 N N . LYS A 1 178 ? -17.200 -11.778 -2.256 1.00 78.50 178 LYS A N 1
ATOM 1468 C CA . LYS A 1 178 ? -17.896 -12.689 -3.167 1.00 78.50 178 LYS A CA 1
ATOM 1469 C C . LYS A 1 178 ? -18.525 -11.886 -4.307 1.00 78.50 178 LYS A C 1
ATOM 1471 O O . LYS A 1 178 ? -19.389 -11.049 -4.068 1.00 78.50 178 LYS A O 1
ATOM 1476 N N . ARG A 1 179 ? -18.155 -12.206 -5.548 1.00 75.94 179 ARG A N 1
ATOM 1477 C CA . ARG A 1 179 ? -18.906 -11.773 -6.732 1.00 75.94 179 ARG A CA 1
ATOM 1478 C C . ARG A 1 179 ? -20.170 -12.632 -6.850 1.00 75.94 179 ARG A C 1
ATOM 1480 O O . ARG A 1 179 ? -20.050 -13.859 -6.879 1.00 75.94 179 ARG A O 1
ATOM 1487 N N . LEU A 1 180 ? -21.341 -11.996 -6.840 1.00 77.38 180 LEU A N 1
ATOM 1488 C CA . LEU A 1 180 ? -22.647 -12.647 -7.008 1.00 77.38 180 LEU A CA 1
ATOM 1489 C C . LEU A 1 180 ? -22.978 -12.861 -8.486 1.00 77.38 180 LEU A C 1
ATOM 1491 O O . LEU A 1 180 ? -22.528 -12.032 -9.309 1.00 77.38 180 LEU A O 1
#

Sequence (180 aa):
MDENVFLVKWYGPFTTSEEERLWEKEQSFKCSLYLLHGKLKYAKSREVYYCGESTRNVYKRLCDKGHHIAEIKERLNSIYVGRISNIKHPTRSQIMLVEKTITAYLAEELGEQNLLNATNFYYSSQNVYVINEWWKIDGESMWARQPINAPSHIVPDVICSHCTENKDIELYGCKKMKRL